Protein AF-D8G3J8-F1 (afdb_monomer_lite)

Foldseek 3Di:
DDPPDPPPDPPPPPVVLCVLLVVQLVVLCVVLVPDPDDPVVSVVSSVVSSVVSVVVSVVVVVVVVVVVVD

Radius of gyration: 19.02 Å; chains: 1; bounding box: 32×43×51 Å

Sequence (70 aa):
MSNVDSRKFEGKSTWMRLLPYAALGIVVFSLNSASDLNYFLKGYLVLLEAQAGIVLIYFLMSKLARSKKR

Structure (mmCIF, N/CA/C/O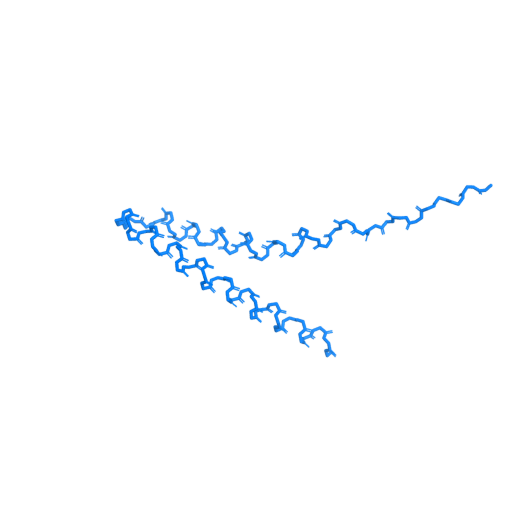 backbone):
data_AF-D8G3J8-F1
#
_entry.id   AF-D8G3J8-F1
#
loop_
_atom_site.group_PDB
_atom_site.id
_atom_site.type_symbol
_atom_site.label_atom_id
_atom_site.label_alt_id
_atom_site.label_comp_id
_atom_site.label_asym_id
_atom_site.label_entity_id
_atom_site.label_seq_id
_atom_site.pdbx_PDB_ins_code
_atom_site.Cartn_x
_atom_site.Cartn_y
_atom_site.Cartn_z
_atom_site.occupancy
_atom_site.B_iso_or_equiv
_atom_site.auth_seq_id
_atom_site.auth_comp_id
_atom_site.auth_asym_id
_atom_site.auth_atom_id
_atom_site.pdbx_PDB_model_num
ATOM 1 N N . MET A 1 1 ? -18.817 37.748 31.697 1.00 39.38 1 MET A N 1
ATOM 2 C CA . MET A 1 1 ? -18.103 36.453 31.707 1.00 39.38 1 MET A CA 1
ATOM 3 C C . MET A 1 1 ? -18.311 35.791 30.355 1.00 39.38 1 MET A C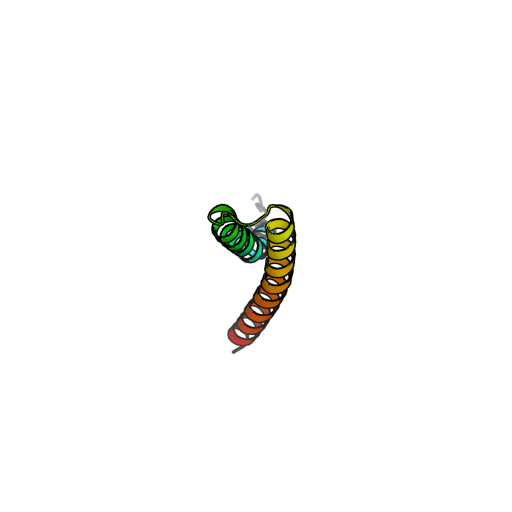 1
ATOM 5 O O . MET A 1 1 ? -19.418 35.352 30.07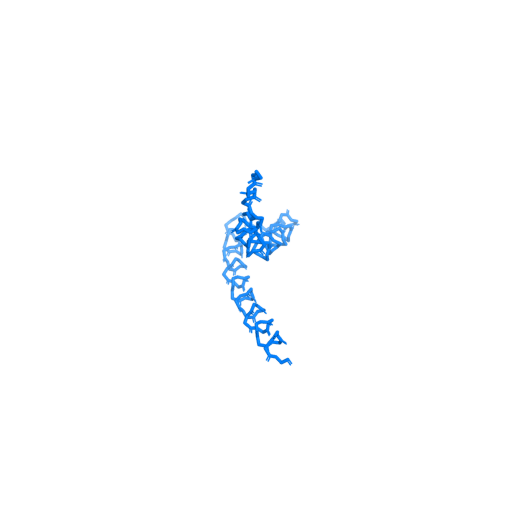3 1.00 39.38 1 MET A O 1
ATOM 9 N N . SER A 1 2 ? -17.310 35.842 29.474 1.00 47.94 2 SER A N 1
ATOM 10 C CA . SER A 1 2 ? -17.386 35.264 28.129 1.00 47.94 2 SER A CA 1
ATOM 11 C C . SER A 1 2 ? -17.184 33.752 28.203 1.00 47.94 2 SER A C 1
ATOM 13 O O . SER A 1 2 ? -16.117 33.262 28.564 1.00 47.94 2 SER A O 1
ATOM 15 N N . ASN A 1 3 ? -18.246 33.017 27.879 1.00 57.44 3 ASN A N 1
ATOM 16 C CA . ASN A 1 3 ? -18.235 31.574 27.699 1.00 57.44 3 ASN A CA 1
ATOM 17 C C . ASN A 1 3 ? -17.546 31.271 26.360 1.00 57.44 3 ASN A C 1
ATOM 19 O O . ASN A 1 3 ? -18.193 31.225 25.314 1.00 57.44 3 ASN A O 1
ATOM 23 N N . VAL A 1 4 ? -16.214 31.189 26.374 1.00 59.16 4 VAL A N 1
ATOM 24 C CA . VAL A 1 4 ? -15.418 30.873 25.182 1.00 59.16 4 VAL A CA 1
ATOM 25 C C . VAL A 1 4 ? -15.495 29.370 24.934 1.00 59.16 4 VAL A C 1
ATOM 27 O O . VAL A 1 4 ? -14.663 28.590 25.388 1.00 59.16 4 VAL A O 1
ATOM 30 N N . ASP A 1 5 ? -16.585 29.015 24.258 1.00 53.69 5 ASP A N 1
ATOM 31 C CA . ASP A 1 5 ? -16.729 28.007 23.208 1.00 53.69 5 ASP A CA 1
ATOM 32 C C . ASP A 1 5 ? -15.538 27.030 23.100 1.00 53.69 5 ASP A C 1
ATOM 34 O O . ASP A 1 5 ? -14.566 27.223 22.363 1.00 53.69 5 ASP A O 1
ATOM 38 N N . SER A 1 6 ? -15.629 25.939 23.854 1.00 56.59 6 SER A N 1
ATOM 39 C CA . SER A 1 6 ? -14.746 24.777 23.808 1.00 56.59 6 SER A CA 1
ATOM 40 C C . SER A 1 6 ? -14.965 23.951 22.529 1.00 56.59 6 SER A C 1
ATOM 42 O O . SER A 1 6 ? -15.165 22.742 22.583 1.00 56.59 6 SER A O 1
ATOM 44 N N . ARG A 1 7 ? -14.858 24.561 21.340 1.00 54.66 7 ARG A N 1
ATOM 45 C CA . ARG A 1 7 ? -14.842 23.840 20.045 1.00 54.66 7 ARG A CA 1
ATOM 46 C C . ARG A 1 7 ? -13.453 23.325 19.690 1.00 54.66 7 ARG A C 1
ATOM 48 O O . ARG A 1 7 ? -12.940 23.537 18.589 1.00 54.66 7 ARG A O 1
ATOM 55 N N . LYS A 1 8 ? -12.790 22.671 20.639 1.00 52.91 8 LYS A N 1
ATOM 56 C CA . LYS A 1 8 ? -11.484 22.064 20.394 1.00 52.91 8 LYS A CA 1
ATOM 57 C C . LYS A 1 8 ? -11.693 20.615 19.942 1.00 52.91 8 LYS A C 1
ATOM 59 O O . LYS A 1 8 ? -12.045 19.766 20.747 1.00 52.91 8 LYS A O 1
ATOM 64 N N . PHE A 1 9 ? -11.379 20.369 18.666 1.00 53.34 9 PHE A N 1
ATOM 65 C CA . PHE A 1 9 ? -11.090 19.063 18.043 1.00 53.34 9 PHE A CA 1
ATOM 66 C C . PHE A 1 9 ? -12.240 18.226 17.447 1.00 53.34 9 PHE A C 1
ATOM 68 O O . PHE A 1 9 ? -12.381 17.057 17.781 1.00 53.34 9 PHE A O 1
ATOM 75 N N . GLU A 1 10 ? -12.924 18.730 16.415 1.00 52.81 10 GLU A N 1
ATOM 76 C CA . GLU A 1 10 ? -13.677 17.859 15.479 1.00 52.81 10 GLU A CA 1
ATOM 77 C C . GLU A 1 10 ? -13.068 17.761 14.062 1.00 52.81 10 GLU A C 1
ATOM 79 O O . GLU A 1 10 ? -13.547 17.003 13.229 1.00 52.81 10 GLU A O 1
ATOM 84 N N . GLY A 1 11 ? -11.946 18.439 13.779 1.00 53.28 11 GLY A N 1
ATOM 85 C CA . GLY A 1 11 ? -11.319 18.442 12.441 1.00 53.28 11 GLY A CA 1
ATOM 86 C C . GLY A 1 11 ? -10.189 17.426 12.193 1.00 53.28 11 GLY A C 1
ATOM 87 O O . GLY A 1 11 ? -9.675 17.344 11.081 1.00 53.28 11 GLY A O 1
ATOM 88 N N . LYS A 1 12 ? -9.742 16.662 13.204 1.00 54.53 12 LYS A N 1
ATOM 89 C CA . LYS A 1 12 ? -8.447 15.939 13.145 1.00 54.53 12 LYS A CA 1
ATOM 90 C C . LYS A 1 12 ? -8.529 14.467 12.697 1.00 54.53 12 LYS A C 1
ATOM 92 O O . LYS A 1 12 ? -7.503 13.863 12.396 1.00 54.53 12 LYS A O 1
ATOM 97 N N . SER A 1 13 ? -9.723 13.869 12.640 1.00 62.16 13 SER A N 1
ATOM 98 C CA . SER A 1 13 ? -9.868 12.414 12.430 1.00 62.16 13 SER A CA 1
ATOM 99 C C . SER A 1 13 ? -9.665 11.971 10.973 1.00 62.16 13 SER A C 1
ATOM 101 O O . SER A 1 13 ? -9.103 10.903 10.727 1.00 62.16 13 SER A O 1
ATOM 103 N N . THR A 1 14 ? -10.061 12.789 9.993 1.00 66.56 14 THR A N 1
ATOM 104 C CA . THR A 1 14 ? -10.045 12.386 8.574 1.00 66.56 14 THR A CA 1
ATOM 105 C C . THR A 1 14 ? -8.627 12.212 8.029 1.00 66.56 14 THR A C 1
ATOM 107 O O . THR A 1 14 ? -8.351 11.223 7.359 1.00 66.56 14 THR A O 1
ATOM 110 N N . TRP A 1 15 ? -7.691 13.094 8.393 1.00 72.75 15 TRP A N 1
ATOM 111 C CA . TRP A 1 15 ? -6.288 12.987 7.968 1.00 72.75 15 TRP A CA 1
ATOM 112 C C . TRP A 1 15 ? -5.589 11.739 8.521 1.00 72.75 15 TRP A C 1
ATOM 114 O O . TRP A 1 15 ? -4.844 11.076 7.804 1.00 72.75 15 TRP A O 1
ATOM 124 N N . MET A 1 16 ? -5.883 11.352 9.767 1.00 78.88 16 MET A N 1
ATOM 125 C CA . MET A 1 16 ? -5.333 10.121 10.353 1.00 78.88 16 MET A CA 1
ATOM 126 C C . MET A 1 16 ? -5.883 8.855 9.685 1.00 78.88 16 MET A C 1
ATOM 128 O O . MET A 1 16 ? -5.193 7.840 9.652 1.00 78.88 16 MET A O 1
ATOM 132 N N . ARG A 1 17 ? -7.097 8.907 9.117 1.00 77.12 17 ARG A N 1
ATOM 133 C CA . ARG A 1 17 ? -7.656 7.798 8.327 1.00 77.12 17 ARG A CA 1
ATOM 134 C C . ARG A 1 17 ? -6.960 7.629 6.979 1.00 77.12 17 ARG A C 1
ATOM 136 O O . ARG A 1 17 ? -6.943 6.514 6.479 1.00 77.12 17 ARG A O 1
ATOM 143 N N . LEU A 1 18 ? -6.378 8.691 6.416 1.00 82.62 18 LEU A N 1
ATOM 144 C CA . LEU A 1 18 ? -5.639 8.647 5.147 1.00 82.62 18 LEU A CA 1
ATOM 145 C C . LEU A 1 18 ? -4.198 8.152 5.308 1.00 82.62 18 LEU A C 1
ATOM 147 O O . LEU A 1 18 ? -3.627 7.616 4.362 1.00 82.62 18 LEU A O 1
ATOM 151 N N . LEU A 1 19 ? -3.631 8.279 6.510 1.00 87.31 19 LEU A N 1
ATOM 152 C CA . LEU A 1 19 ? -2.262 7.874 6.822 1.00 87.31 19 LEU A CA 1
ATOM 153 C C . LEU A 1 19 ? -1.902 6.438 6.380 1.00 87.31 19 LEU A C 1
ATOM 155 O O . LEU A 1 19 ? -0.874 6.290 5.721 1.00 87.31 19 LEU A O 1
ATOM 159 N N . PRO A 1 20 ? -2.704 5.387 6.662 1.00 86.19 20 PRO A N 1
ATOM 160 C CA . PRO A 1 20 ? -2.375 4.034 6.211 1.00 86.19 20 PRO A CA 1
ATOM 161 C C . PRO A 1 20 ? -2.365 3.899 4.683 1.00 86.19 20 PRO A C 1
ATOM 163 O O . PRO A 1 20 ? -1.533 3.172 4.154 1.00 86.19 20 PRO A O 1
ATOM 166 N N . TYR A 1 21 ? -3.232 4.624 3.971 1.00 86.31 21 TYR A N 1
ATOM 167 C CA . TYR A 1 21 ? -3.270 4.614 2.504 1.00 86.31 21 TYR A CA 1
ATOM 168 C C . TYR A 1 21 ? -2.058 5.328 1.905 1.00 86.31 21 TYR A C 1
ATOM 170 O O . TYR A 1 21 ? -1.436 4.810 0.981 1.00 86.31 21 TYR A O 1
ATOM 178 N N . ALA A 1 22 ? -1.679 6.479 2.466 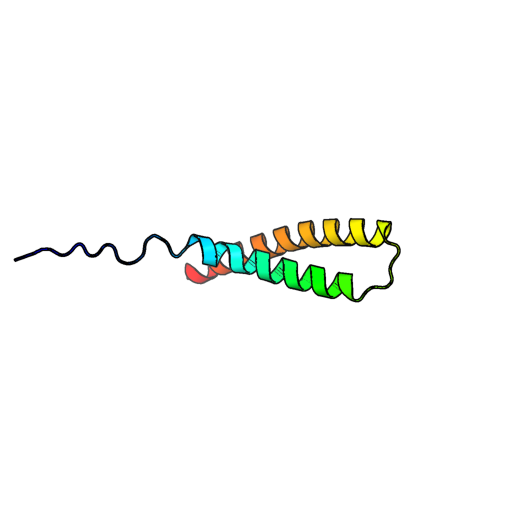1.00 87.88 22 ALA A N 1
ATOM 179 C CA . ALA A 1 22 ? -0.485 7.209 2.051 1.00 87.88 22 ALA A CA 1
ATOM 180 C C . ALA A 1 22 ? 0.795 6.396 2.304 1.00 87.88 22 ALA A C 1
ATOM 182 O O . ALA A 1 22 ? 1.646 6.302 1.423 1.00 87.88 22 ALA A O 1
ATOM 183 N N . ALA A 1 23 ? 0.906 5.756 3.474 1.00 89.50 23 ALA A N 1
ATOM 184 C CA . ALA A 1 23 ? 2.037 4.891 3.799 1.00 89.50 23 ALA A CA 1
ATOM 185 C C . ALA A 1 23 ? 2.165 3.729 2.802 1.00 89.50 23 ALA A C 1
ATOM 187 O O . ALA A 1 23 ? 3.253 3.474 2.292 1.00 89.50 23 ALA A O 1
ATOM 188 N N . LEU A 1 24 ? 1.052 3.067 2.471 1.00 88.69 24 LEU A N 1
ATOM 189 C CA . LEU A 1 24 ? 1.057 1.976 1.497 1.00 88.69 24 LEU A CA 1
ATOM 190 C C . LEU A 1 24 ? 1.416 2.461 0.089 1.00 88.69 24 LEU A C 1
ATOM 192 O O . LEU A 1 24 ? 2.209 1.813 -0.587 1.00 88.69 24 LEU A O 1
ATOM 196 N N . GLY A 1 25 ? 0.913 3.629 -0.318 1.00 87.00 25 GLY A N 1
ATOM 197 C CA . GLY A 1 25 ? 1.286 4.257 -1.586 1.00 87.00 25 GLY A CA 1
ATOM 198 C C . GLY A 1 25 ? 2.787 4.538 -1.694 1.00 87.00 25 GLY A C 1
ATOM 199 O O .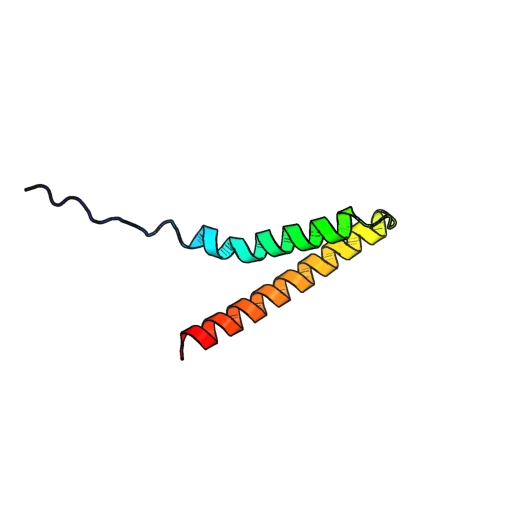 GLY A 1 25 ? 3.383 4.244 -2.726 1.00 87.00 25 GLY A O 1
ATOM 200 N N . ILE A 1 26 ? 3.418 5.034 -0.622 1.00 88.62 26 ILE A N 1
ATOM 201 C CA . ILE A 1 26 ? 4.871 5.271 -0.581 1.00 88.62 26 ILE A CA 1
ATOM 202 C C . ILE A 1 26 ? 5.646 3.954 -0.715 1.00 88.62 26 ILE A C 1
ATOM 204 O O . ILE A 1 26 ? 6.623 3.898 -1.460 1.00 88.62 26 ILE A O 1
ATOM 208 N N . VAL A 1 27 ? 5.208 2.893 -0.031 1.00 88.69 27 VAL A N 1
ATOM 209 C CA . VAL A 1 27 ? 5.850 1.570 -0.112 1.00 88.69 27 VAL A CA 1
ATOM 210 C C . VAL A 1 27 ? 5.767 1.01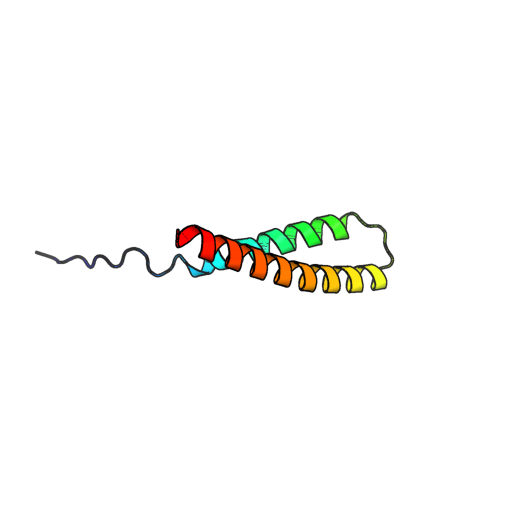0 -1.534 1.00 88.69 27 VAL A C 1
ATOM 212 O O . VAL A 1 27 ? 6.798 0.683 -2.117 1.00 88.69 27 VAL A O 1
ATOM 215 N N . VAL A 1 28 ? 4.566 0.971 -2.117 1.00 87.44 28 VAL A N 1
ATOM 216 C CA . VAL A 1 28 ? 4.322 0.505 -3.497 1.00 87.44 28 VAL A CA 1
ATOM 217 C C . VAL A 1 28 ? 5.138 1.314 -4.503 1.00 87.44 28 VAL A C 1
ATOM 219 O O . VAL A 1 28 ? 5.801 0.755 -5.379 1.00 87.44 28 VAL A O 1
ATOM 222 N N . PHE A 1 29 ? 5.153 2.640 -4.351 1.00 85.94 29 PHE A N 1
ATOM 223 C CA . PHE A 1 29 ? 5.930 3.526 -5.208 1.00 85.94 29 PHE A CA 1
ATOM 224 C C . PHE A 1 29 ? 7.435 3.259 -5.101 1.00 85.94 29 PHE A C 1
ATOM 226 O O . PHE A 1 29 ? 8.110 3.166 -6.124 1.00 85.94 29 PHE A O 1
ATOM 233 N N . SER A 1 30 ? 7.964 3.098 -3.886 1.00 85.12 30 SER A N 1
ATOM 234 C CA . SER A 1 30 ? 9.391 2.850 -3.662 1.00 85.12 30 SER A CA 1
ATOM 235 C C . SER A 1 30 ? 9.843 1.519 -4.270 1.00 85.12 30 SER A C 1
ATOM 237 O O . SER A 1 30 ? 10.863 1.488 -4.960 1.00 85.12 30 SER A O 1
ATOM 239 N N . LEU A 1 31 ? 9.053 0.453 -4.095 1.00 83.75 31 LEU A N 1
ATOM 240 C CA . LEU A 1 31 ? 9.339 -0.870 -4.661 1.00 83.75 31 LEU A CA 1
ATOM 241 C C . LEU A 1 31 ? 9.304 -0.854 -6.193 1.00 83.75 31 LEU A C 1
ATOM 243 O O . LEU A 1 31 ? 10.216 -1.368 -6.840 1.00 83.75 31 LEU A O 1
ATOM 247 N N . ASN A 1 32 ? 8.305 -0.196 -6.786 1.00 82.44 32 ASN A N 1
ATOM 248 C CA . ASN A 1 32 ? 8.224 -0.093 -8.240 1.00 82.44 32 ASN A CA 1
ATOM 249 C C . ASN A 1 32 ? 9.303 0.828 -8.811 1.00 82.44 32 ASN A C 1
ATOM 251 O O . ASN A 1 32 ? 9.862 0.521 -9.866 1.00 82.44 32 ASN A O 1
ATOM 255 N N . SER A 1 33 ? 9.633 1.941 -8.151 1.00 79.44 33 SER A N 1
ATOM 256 C CA . SER A 1 33 ? 10.623 2.902 -8.653 1.00 79.44 33 SER A CA 1
ATOM 257 C C . SER A 1 33 ? 12.025 2.304 -8.774 1.00 79.44 33 SER A C 1
ATOM 259 O O . SER A 1 33 ? 12.762 2.727 -9.658 1.00 79.44 33 SER A O 1
ATOM 261 N N . ALA A 1 34 ? 12.373 1.319 -7.944 1.00 76.56 34 ALA A N 1
ATOM 262 C CA . ALA A 1 34 ? 13.663 0.630 -7.991 1.00 76.56 34 ALA A CA 1
ATOM 263 C C . ALA A 1 34 ? 13.733 -0.492 -9.047 1.00 76.56 34 ALA A C 1
ATOM 265 O O . ALA A 1 34 ? 14.781 -1.108 -9.214 1.00 76.56 34 ALA A O 1
ATOM 266 N N . SER A 1 35 ? 12.626 -0.784 -9.739 1.00 76.62 35 SER A N 1
ATOM 267 C CA . SER A 1 35 ? 12.557 -1.871 -10.717 1.00 76.62 35 SER A CA 1
ATOM 268 C C . SER A 1 35 ? 12.785 -1.382 -12.155 1.00 76.62 35 SER A C 1
ATOM 270 O O . SER A 1 35 ? 12.075 -0.488 -12.639 1.00 76.62 35 SER A O 1
ATOM 272 N N . ASP A 1 36 ? 13.725 -2.032 -12.849 1.00 80.69 36 ASP A N 1
ATOM 273 C CA . ASP A 1 36 ? 13.996 -1.910 -14.295 1.00 80.69 36 ASP A CA 1
ATOM 274 C C . ASP A 1 36 ? 13.079 -2.828 -15.130 1.00 80.69 36 ASP A C 1
ATOM 276 O O . ASP A 1 36 ? 13.483 -3.475 -16.097 1.00 80.69 36 ASP A O 1
ATOM 280 N N . LEU A 1 37 ? 11.811 -2.942 -14.728 1.00 79.88 37 LEU A N 1
ATOM 281 C CA . LEU A 1 37 ? 10.814 -3.718 -15.465 1.00 79.88 37 LEU A CA 1
ATOM 282 C C . LEU A 1 37 ? 10.279 -2.930 -16.665 1.00 79.88 37 LEU A C 1
ATOM 284 O O . LEU A 1 37 ? 10.251 -1.698 -16.668 1.00 79.88 37 LEU A O 1
ATOM 288 N N . ASN A 1 38 ? 9.782 -3.657 -17.671 1.00 84.12 38 ASN A N 1
ATOM 289 C CA . ASN A 1 38 ? 9.096 -3.058 -18.816 1.00 84.12 38 ASN A CA 1
ATOM 290 C C . ASN A 1 38 ? 7.976 -2.118 -18.336 1.00 84.12 38 ASN A C 1
ATOM 292 O O . ASN A 1 38 ? 7.186 -2.484 -17.464 1.00 84.12 38 ASN A O 1
ATOM 296 N N . TYR A 1 39 ? 7.892 -0.928 -18.933 1.00 83.25 39 TYR A N 1
ATOM 297 C CA . TYR A 1 39 ? 6.966 0.130 -18.530 1.00 83.25 39 TYR A CA 1
ATOM 298 C C . TYR A 1 39 ? 5.505 -0.340 -18.423 1.00 83.25 39 TYR A C 1
ATOM 300 O O . TYR A 1 39 ? 4.821 -0.018 -17.450 1.00 83.25 39 TYR A O 1
ATOM 308 N N . PHE A 1 40 ? 5.037 -1.159 -19.371 1.00 85.69 40 PHE A N 1
ATOM 309 C CA . PHE A 1 40 ? 3.676 -1.700 -19.332 1.00 85.69 40 PHE A CA 1
ATOM 310 C C . PHE A 1 40 ? 3.476 -2.666 -18.164 1.00 85.69 40 PHE A C 1
ATOM 312 O O . PHE A 1 40 ? 2.491 -2.563 -17.436 1.00 85.69 40 PHE A O 1
ATOM 319 N N . LEU A 1 41 ? 4.432 -3.571 -17.951 1.00 84.69 41 LEU A N 1
ATOM 320 C CA . LEU A 1 41 ? 4.384 -4.540 -16.857 1.00 84.69 41 LEU A CA 1
ATOM 321 C C . LEU A 1 41 ? 4.415 -3.840 -15.493 1.00 84.69 41 LEU A C 1
ATOM 323 O O . LEU A 1 41 ? 3.658 -4.200 -14.595 1.00 84.69 41 LEU A O 1
ATOM 327 N N . LYS A 1 42 ? 5.233 -2.793 -15.370 1.00 86.00 42 LYS A N 1
ATOM 328 C CA . LYS A 1 42 ? 5.325 -1.941 -14.183 1.00 86.00 42 LYS A CA 1
ATOM 329 C C . LYS A 1 42 ? 3.994 -1.252 -13.877 1.00 86.00 42 LYS A C 1
ATOM 331 O O . LYS A 1 42 ? 3.544 -1.278 -12.738 1.00 86.00 42 LYS A O 1
ATOM 336 N N . GLY A 1 43 ? 3.320 -0.706 -14.891 1.00 86.00 43 GLY A N 1
ATOM 337 C CA . GLY A 1 43 ? 1.985 -0.122 -14.726 1.00 86.00 43 GLY A CA 1
ATOM 338 C C . GLY A 1 43 ? 0.957 -1.129 -14.196 1.00 86.00 43 GLY A C 1
ATOM 339 O O . GLY A 1 43 ? 0.232 -0.830 -13.247 1.00 86.00 43 GLY A O 1
ATOM 340 N N . TYR A 1 44 ? 0.936 -2.344 -14.752 1.00 89.44 44 TYR A N 1
ATOM 341 C CA . TYR A 1 44 ? 0.052 -3.413 -14.273 1.00 89.44 44 TYR A CA 1
ATOM 342 C C . TYR A 1 44 ? 0.364 -3.846 -12.837 1.00 89.44 44 TYR A C 1
ATOM 344 O O . TYR A 1 44 ? -0.562 -4.035 -12.047 1.00 89.44 44 TYR A O 1
ATOM 352 N N . LEU A 1 45 ? 1.644 -3.971 -12.482 1.00 87.75 45 LEU A N 1
ATOM 353 C CA . LEU A 1 45 ? 2.059 -4.328 -11.124 1.00 87.75 45 LEU A CA 1
ATOM 354 C C . LEU A 1 45 ? 1.629 -3.275 -10.104 1.00 87.75 45 LEU A C 1
ATOM 356 O O . LEU A 1 45 ? 1.033 -3.635 -9.095 1.00 87.75 45 LEU A O 1
ATOM 360 N N . VAL A 1 46 ? 1.816 -1.986 -10.401 1.00 88.75 46 VAL A N 1
ATOM 361 C CA . VAL A 1 46 ? 1.353 -0.895 -9.527 1.00 88.75 46 VAL A CA 1
ATOM 362 C C . VAL A 1 46 ? -0.156 -0.980 -9.279 1.00 88.75 46 VAL A C 1
ATOM 364 O O . VAL A 1 46 ? -0.603 -0.803 -8.146 1.00 88.75 46 VAL A O 1
ATOM 367 N N . LEU A 1 47 ? -0.954 -1.274 -10.311 1.00 90.12 47 LEU A N 1
ATOM 368 C CA . LEU A 1 47 ? -2.406 -1.425 -10.158 1.00 90.12 47 LEU A CA 1
ATOM 369 C C . LEU A 1 47 ? -2.772 -2.627 -9.275 1.00 90.12 47 LEU A C 1
ATOM 371 O O . LEU A 1 47 ? -3.636 -2.497 -8.404 1.00 90.12 47 LEU A O 1
ATOM 375 N N . LEU A 1 48 ? -2.111 -3.773 -9.467 1.00 90.44 48 LEU A N 1
ATOM 376 C CA . LEU A 1 48 ? -2.323 -4.964 -8.637 1.00 90.44 48 LEU A CA 1
ATOM 377 C C . LEU A 1 48 ? -1.916 -4.721 -7.179 1.00 90.44 48 LEU A C 1
ATOM 379 O O . LEU A 1 48 ? -2.663 -5.065 -6.262 1.00 90.44 48 LEU A O 1
ATOM 383 N N . GLU A 1 49 ? -0.770 -4.083 -6.956 1.00 88.50 49 GLU A N 1
ATOM 384 C CA . GLU A 1 49 ? -0.277 -3.746 -5.622 1.00 88.50 49 GLU A CA 1
ATOM 385 C C . GLU A 1 49 ? -1.181 -2.735 -4.913 1.00 88.50 49 GLU A C 1
ATOM 387 O O . GLU A 1 49 ? -1.436 -2.877 -3.716 1.00 88.50 49 GLU A O 1
ATOM 392 N N . ALA A 1 50 ? -1.740 -1.760 -5.636 1.00 89.19 50 ALA A N 1
ATOM 393 C CA . ALA A 1 50 ? -2.713 -0.826 -5.079 1.00 89.19 50 ALA A CA 1
ATOM 394 C C . ALA A 1 50 ? -3.993 -1.546 -4.621 1.00 89.19 50 ALA A C 1
ATOM 396 O O . ALA A 1 50 ? -4.467 -1.316 -3.505 1.00 89.19 50 ALA A O 1
ATOM 397 N N . GLN A 1 51 ? -4.534 -2.453 -5.441 1.00 90.69 51 GLN A N 1
ATOM 398 C CA . GLN A 1 51 ? -5.715 -3.246 -5.082 1.00 90.69 51 GLN A CA 1
ATOM 399 C C . GLN A 1 51 ? -5.443 -4.145 -3.867 1.00 90.69 51 GLN A C 1
ATOM 401 O O . GLN A 1 51 ? -6.212 -4.129 -2.901 1.00 90.69 51 GLN A O 1
ATOM 406 N N . ALA A 1 52 ? -4.323 -4.874 -3.875 1.00 89.81 52 ALA A N 1
ATOM 407 C CA . ALA A 1 52 ? -3.906 -5.717 -2.756 1.00 89.81 52 ALA A CA 1
ATOM 408 C C . ALA A 1 52 ? -3.667 -4.893 -1.477 1.00 89.81 52 ALA A C 1
ATOM 410 O O . ALA A 1 52 ? -4.090 -5.287 -0.387 1.00 89.81 52 ALA A O 1
ATOM 411 N N . GLY A 1 53 ? -3.059 -3.713 -1.612 1.00 90.38 53 GLY A N 1
ATOM 412 C CA . GLY A 1 53 ? -2.832 -2.769 -0.524 1.00 90.38 53 GLY A CA 1
ATOM 413 C C . GLY A 1 53 ? -4.130 -2.294 0.127 1.00 90.38 53 GLY A C 1
ATOM 414 O O . GLY A 1 53 ? -4.239 -2.298 1.352 1.00 90.38 53 GLY A O 1
ATOM 415 N N . ILE A 1 54 ? -5.154 -1.954 -0.661 1.00 89.81 54 ILE A N 1
ATOM 416 C CA . ILE A 1 54 ? -6.469 -1.558 -0.128 1.00 89.81 54 ILE A CA 1
ATOM 417 C C . ILE A 1 54 ? -7.093 -2.697 0.689 1.00 89.81 54 ILE A C 1
ATOM 419 O O . ILE A 1 54 ? -7.580 -2.459 1.799 1.00 89.81 54 ILE A O 1
ATOM 423 N N . VAL A 1 55 ? -7.041 -3.935 0.183 1.00 91.25 55 VAL A N 1
ATOM 424 C CA . VAL A 1 55 ? -7.541 -5.119 0.905 1.00 91.25 55 VAL A CA 1
ATOM 425 C C . VAL A 1 55 ? -6.783 -5.318 2.222 1.00 91.25 55 VAL A C 1
ATOM 427 O O . VAL A 1 55 ? -7.403 -5.555 3.264 1.00 91.25 55 VAL A O 1
ATOM 430 N N . LEU A 1 56 ? -5.457 -5.154 2.210 1.00 89.88 56 LEU A N 1
ATOM 431 C CA . LEU A 1 56 ? -4.621 -5.240 3.407 1.00 89.88 56 LEU A CA 1
ATOM 432 C C . LEU A 1 56 ? -5.005 -4.174 4.444 1.00 89.88 56 LEU A C 1
ATOM 434 O O . LEU A 1 56 ? -5.184 -4.502 5.619 1.00 89.88 56 LEU A O 1
ATOM 438 N N . ILE A 1 57 ? -5.182 -2.913 4.027 1.00 90.50 57 ILE A N 1
ATOM 439 C CA . ILE A 1 57 ? -5.605 -1.819 4.919 1.00 90.50 57 ILE A CA 1
ATOM 440 C C . ILE A 1 57 ? -6.967 -2.127 5.520 1.00 90.50 57 ILE A C 1
ATOM 442 O O . ILE A 1 57 ? -7.139 -1.993 6.732 1.00 90.50 57 ILE A O 1
ATOM 446 N N . TYR A 1 58 ? -7.927 -2.561 4.703 1.00 89.69 58 TYR A N 1
ATOM 447 C CA . TYR A 1 58 ? -9.256 -2.926 5.178 1.00 89.69 58 TYR A CA 1
ATOM 448 C C . TYR A 1 58 ? -9.185 -4.009 6.262 1.00 89.69 58 TYR A C 1
ATOM 450 O O . TYR A 1 58 ? -9.814 -3.882 7.320 1.00 89.69 58 TYR A O 1
ATOM 458 N N . PHE A 1 59 ? -8.379 -5.046 6.034 1.00 90.25 59 PHE A N 1
ATOM 459 C CA . PHE A 1 59 ? -8.208 -6.136 6.987 1.00 90.25 59 PHE A CA 1
ATOM 460 C C . PHE A 1 59 ? -7.516 -5.675 8.278 1.00 90.25 59 PHE A C 1
ATOM 462 O O . PHE A 1 59 ? -7.985 -5.982 9.377 1.00 90.25 59 PHE A O 1
ATOM 469 N N . LEU A 1 60 ? -6.444 -4.885 8.166 1.00 88.75 60 LEU A N 1
ATOM 470 C CA . LEU A 1 60 ? -5.716 -4.323 9.308 1.00 88.75 60 LEU A CA 1
ATOM 471 C C . LEU A 1 60 ? -6.602 -3.402 10.147 1.00 88.75 60 LEU A C 1
ATOM 473 O O . LEU A 1 60 ? -6.652 -3.550 11.368 1.00 88.75 60 LEU A O 1
ATOM 477 N N . MET A 1 61 ? -7.347 -2.502 9.505 1.00 87.56 61 MET A N 1
ATOM 478 C CA . MET A 1 61 ? -8.286 -1.600 10.176 1.00 87.56 61 MET A CA 1
ATOM 479 C C . MET A 1 61 ? -9.408 -2.383 10.861 1.00 87.56 61 MET A C 1
ATOM 481 O O . MET A 1 61 ? -9.740 -2.098 12.013 1.00 87.56 61 MET A O 1
ATOM 485 N N . SER A 1 62 ? -9.940 -3.418 10.205 1.00 85.75 62 SER A N 1
ATOM 486 C CA . SER A 1 62 ? -10.944 -4.315 10.789 1.00 85.75 62 SER A CA 1
ATOM 487 C C . SER A 1 62 ? -10.406 -5.060 12.014 1.00 85.75 62 SER A C 1
ATOM 489 O O . SER A 1 62 ? -11.100 -5.180 13.027 1.00 85.75 62 SER A O 1
ATOM 491 N N . LYS A 1 63 ? -9.154 -5.529 11.961 1.00 85.94 63 LYS A N 1
ATOM 492 C CA . LYS A 1 63 ? -8.481 -6.190 13.086 1.00 85.94 63 LYS A CA 1
ATOM 493 C C . LYS A 1 63 ? -8.222 -5.218 14.242 1.00 85.94 63 LYS A C 1
ATOM 495 O O . LYS A 1 63 ? -8.522 -5.556 15.387 1.00 85.94 63 LYS A O 1
ATOM 500 N N . LEU A 1 64 ? -7.741 -4.004 13.958 1.00 85.25 64 LEU A N 1
ATOM 501 C CA . LEU A 1 64 ? -7.525 -2.956 14.965 1.00 85.25 64 LEU A CA 1
ATOM 502 C C . LEU A 1 64 ? -8.830 -2.565 15.664 1.00 85.25 64 LEU A C 1
ATOM 504 O O . LEU A 1 64 ? -8.871 -2.465 16.889 1.00 85.25 64 LEU A O 1
ATOM 508 N N . ALA A 1 65 ? -9.908 -2.383 14.897 1.00 82.88 65 ALA A N 1
ATOM 509 C CA . ALA A 1 65 ? -11.218 -2.034 15.436 1.00 82.88 65 ALA A CA 1
ATOM 510 C C . ALA A 1 65 ? -11.751 -3.112 16.393 1.00 82.88 65 ALA A C 1
ATOM 512 O O . ALA A 1 65 ? -12.311 -2.785 17.438 1.00 82.88 65 ALA A O 1
ATOM 513 N N . ARG A 1 66 ? -11.527 -4.395 16.078 1.00 78.81 66 ARG A N 1
ATOM 514 C CA . ARG A 1 66 ? -11.865 -5.512 16.974 1.00 78.81 66 ARG A CA 1
ATOM 515 C C . ARG A 1 66 ? -11.000 -5.526 18.234 1.00 78.81 66 ARG A C 1
ATOM 517 O O . ARG A 1 66 ? -11.524 -5.789 19.310 1.00 78.81 66 ARG A O 1
ATOM 524 N N . SER A 1 67 ? -9.709 -5.215 18.114 1.00 76.75 67 SER A N 1
ATOM 525 C CA . SER A 1 67 ? -8.787 -5.180 19.256 1.00 76.75 67 SER A CA 1
ATOM 526 C C . SER A 1 67 ? -9.048 -4.013 20.209 1.00 76.75 67 SER A C 1
ATOM 528 O O . SER A 1 67 ? -8.800 -4.161 21.394 1.00 76.75 67 SER A O 1
ATOM 530 N N . LYS A 1 68 ? -9.565 -2.878 19.717 1.00 67.81 68 LYS A N 1
ATOM 531 C CA . LYS A 1 68 ? -9.948 -1.720 20.546 1.00 67.81 68 LYS A CA 1
ATOM 532 C C . LYS A 1 68 ? -11.243 -1.951 21.348 1.00 67.81 68 LYS A C 1
ATOM 534 O O . LYS A 1 68 ? -11.544 -1.182 22.252 1.00 67.81 68 LYS A O 1
ATOM 539 N N . LYS A 1 69 ? -12.048 -2.954 20.972 1.00 56.84 69 LYS A N 1
ATOM 540 C CA . LYS A 1 69 ? -13.332 -3.280 21.618 1.00 56.84 69 LYS A CA 1
ATOM 541 C C . LYS A 1 69 ? -13.195 -4.320 22.747 1.00 56.84 69 LYS A C 1
ATOM 543 O O . LYS A 1 69 ? -14.176 -4.563 23.441 1.00 56.84 69 LYS A O 1
ATOM 548 N N . ARG A 1 70 ? -12.023 -4.945 22.896 1.00 47.06 70 ARG A N 1
ATOM 549 C CA . ARG A 1 70 ? -11.643 -5.726 24.083 1.00 47.06 70 ARG A CA 1
ATOM 550 C C . ARG A 1 70 ? -10.904 -4.828 25.060 1.00 47.06 70 ARG A C 1
ATOM 552 O O . ARG A 1 70 ? -11.031 -5.108 26.265 1.00 47.06 70 ARG A O 1
#

Secondary structure (DSSP, 8-state):
---------SSSHHHHHHHHHHHHHHHHHHHHHT----HHHHHHHHHHHHHHHHHHHHHHHHHHHHHTT-

pLDDT: mean 78.19, std 14.05, range [39.38, 91.25]